Protein AF-A0A432JFJ3-F1 (afdb_monomer_lite)

Radius of gyration: 16.39 Å; chains: 1; bounding box: 33×39×33 Å

pLDDT: mean 89.22, std 13.05, range [41.94, 98.31]

Foldseek 3Di:
DDDDDPDPVPDDDQQDDDDDDPVQQDPVRDGDPVVVVVVVVNRCQSVCVVVLQHDNSCVVPVDHDDDDD

Structure (mmCIF, N/CA/C/O backbone):
data_AF-A0A432JFJ3-F1
#
_entry.id   AF-A0A432JFJ3-F1
#
loop_
_atom_site.group_PDB
_atom_site.id
_atom_site.type_symbol
_atom_site.label_atom_id
_atom_site.label_alt_id
_atom_site.label_comp_id
_atom_site.label_asym_id
_atom_site.label_entity_id
_atom_site.label_seq_id
_atom_site.pdbx_PDB_ins_code
_atom_site.Cartn_x
_atom_site.Cartn_y
_atom_site.Cartn_z
_atom_site.occupancy
_atom_site.B_iso_or_equiv
_atom_site.auth_seq_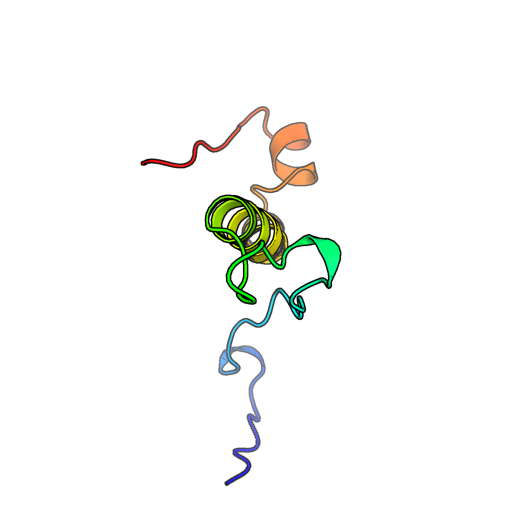id
_atom_site.auth_comp_id
_atom_site.auth_asym_id
_atom_site.auth_atom_id
_atom_site.pdbx_PDB_model_num
ATOM 1 N N . MET A 1 1 ? -4.149 -28.816 -8.826 1.00 41.94 1 MET A N 1
ATOM 2 C CA . MET A 1 1 ? -4.964 -29.528 -7.820 1.00 41.94 1 MET A CA 1
ATOM 3 C C . MET A 1 1 ? -5.946 -28.515 -7.270 1.00 41.94 1 MET A C 1
ATOM 5 O O . MET A 1 1 ? -5.514 -27.597 -6.592 1.00 41.94 1 MET A O 1
ATOM 9 N N . THR A 1 2 ? -7.213 -28.601 -7.667 1.00 43.09 2 THR A N 1
ATOM 10 C CA . THR A 1 2 ? -8.239 -27.617 -7.297 1.00 43.09 2 THR A CA 1
ATOM 11 C C . THR A 1 2 ? -8.927 -28.106 -6.032 1.00 43.09 2 THR A C 1
ATOM 13 O O . THR A 1 2 ? -9.739 -29.026 -6.087 1.00 43.09 2 THR A O 1
ATOM 16 N N . THR A 1 3 ? -8.546 -27.552 -4.885 1.00 54.50 3 THR A N 1
ATOM 17 C CA . THR A 1 3 ? -9.212 -27.831 -3.611 1.00 54.50 3 THR A CA 1
ATOM 18 C C . THR A 1 3 ? -10.541 -27.087 -3.606 1.00 54.50 3 THR A C 1
ATOM 20 O O . THR A 1 3 ? -10.570 -25.861 -3.577 1.00 54.50 3 THR A O 1
ATOM 23 N N . THR A 1 4 ? -11.651 -27.818 -3.675 1.00 56.56 4 THR A N 1
ATOM 24 C CA . THR A 1 4 ? -12.983 -27.254 -3.446 1.00 56.56 4 THR A CA 1
ATOM 25 C C . THR A 1 4 ? -13.089 -26.888 -1.967 1.00 56.56 4 THR A C 1
ATOM 27 O O . THR A 1 4 ? -13.166 -27.771 -1.116 1.00 56.56 4 THR A O 1
ATOM 30 N N . VAL A 1 5 ? -13.031 -25.594 -1.652 1.00 60.31 5 VAL A N 1
ATOM 31 C CA . VAL A 1 5 ? -13.282 -25.090 -0.298 1.00 60.31 5 VAL A CA 1
ATOM 32 C C . VAL A 1 5 ? -14.798 -25.039 -0.088 1.00 60.31 5 VAL A C 1
ATOM 34 O O . VAL A 1 5 ? -15.496 -24.275 -0.747 1.00 60.31 5 VAL A O 1
ATOM 37 N N . THR A 1 6 ? -15.310 -25.901 0.792 1.00 65.12 6 THR A N 1
ATOM 38 C CA . THR A 1 6 ? -16.751 -26.061 1.091 1.00 65.12 6 THR A CA 1
ATOM 39 C C . THR A 1 6 ? -17.225 -25.150 2.237 1.00 65.12 6 THR A C 1
ATOM 41 O O . THR A 1 6 ? -18.416 -25.093 2.527 1.00 65.12 6 THR A O 1
ATOM 44 N N . ASP A 1 7 ? -16.310 -24.414 2.875 1.00 68.44 7 ASP A N 1
ATOM 45 C CA . ASP A 1 7 ? -16.595 -23.445 3.937 1.00 68.44 7 ASP A CA 1
ATOM 46 C C . ASP A 1 7 ? -15.906 -22.107 3.608 1.00 68.44 7 ASP A C 1
ATOM 48 O O . ASP A 1 7 ? -14.674 -22.057 3.605 1.00 68.44 7 ASP A O 1
ATOM 52 N N . PRO A 1 8 ? -16.649 -21.019 3.328 1.00 65.06 8 PRO A N 1
ATOM 53 C CA . PRO A 1 8 ? -16.056 -19.724 2.994 1.00 65.06 8 PRO A CA 1
ATOM 54 C C . PRO A 1 8 ? -15.185 -19.148 4.123 1.00 65.06 8 PRO A C 1
ATOM 56 O O . PRO A 1 8 ? -14.331 -18.315 3.844 1.00 65.06 8 PRO A O 1
ATOM 59 N N . SER A 1 9 ? -15.329 -19.617 5.370 1.00 76.50 9 SER A N 1
ATOM 60 C CA . SER A 1 9 ? -14.445 -19.236 6.482 1.00 76.50 9 SER A CA 1
ATOM 61 C C . SER A 1 9 ? -13.061 -19.901 6.438 1.00 76.50 9 SER A C 1
ATOM 63 O O . SER A 1 9 ? -12.166 -19.507 7.182 1.00 76.50 9 SER A O 1
ATOM 65 N N . GLN A 1 10 ? -12.877 -20.910 5.581 1.00 81.25 10 GLN A N 1
ATOM 66 C CA . GLN A 1 10 ? -11.614 -21.629 5.376 1.00 81.25 10 GLN A CA 1
ATOM 67 C C . GLN A 1 10 ? -10.907 -21.225 4.071 1.00 81.25 10 GLN A C 1
ATOM 69 O O . GLN A 1 10 ? -9.831 -21.744 3.769 1.00 81.25 10 GLN A O 1
ATOM 74 N N . ALA A 1 11 ? -11.505 -20.333 3.276 1.00 82.12 11 ALA A N 1
ATOM 75 C CA . ALA A 1 11 ? -10.868 -19.800 2.079 1.00 82.12 11 ALA A CA 1
ATOM 76 C C . ALA A 1 11 ? -9.816 -18.737 2.457 1.00 82.12 11 ALA A C 1
ATOM 78 O O . ALA A 1 11 ? -9.985 -18.042 3.462 1.00 82.12 11 ALA A O 1
ATOM 79 N N . PRO A 1 12 ? -8.735 -18.583 1.671 1.00 85.88 12 PRO A N 1
ATOM 80 C CA . PRO A 1 12 ? -7.828 -17.451 1.819 1.00 85.88 12 PRO A CA 1
ATOM 81 C C . PRO A 1 12 ? -8.578 -16.117 1.734 1.00 85.88 12 PRO A C 1
ATOM 83 O O . PRO A 1 12 ? -9.516 -15.970 0.951 1.00 85.88 12 PRO A O 1
ATOM 86 N N . LEU A 1 13 ? -8.142 -15.138 2.529 1.00 87.38 13 LEU A N 1
ATOM 87 C CA . LEU A 1 13 ? -8.621 -13.767 2.399 1.00 87.38 13 LEU A CA 1
ATOM 88 C C . LEU A 1 13 ? -7.988 -13.138 1.156 1.00 87.38 13 LEU A C 1
ATOM 90 O O . LEU A 1 13 ? -6.772 -12.952 1.098 1.00 87.38 13 LEU A O 1
ATOM 94 N N . GLU A 1 14 ? -8.822 -12.813 0.174 1.00 89.62 14 GLU A N 1
ATOM 95 C CA .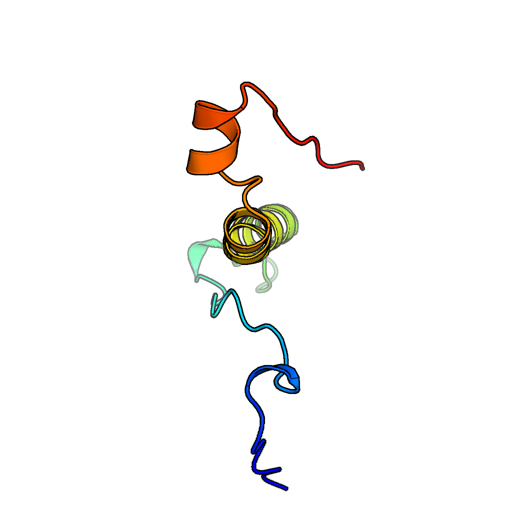 GLU A 1 14 ? -8.423 -12.172 -1.076 1.00 89.62 14 GLU A CA 1
ATOM 96 C C . GLU A 1 14 ? -9.086 -10.794 -1.155 1.00 89.62 14 GLU A C 1
ATOM 98 O O . GLU A 1 14 ? -10.297 -10.682 -1.330 1.00 89.62 14 GLU A O 1
ATOM 103 N N . PHE A 1 15 ? -8.287 -9.741 -0.977 1.00 90.31 15 PHE A N 1
ATOM 104 C CA . PHE A 1 15 ? -8.774 -8.360 -0.869 1.00 90.31 15 PHE A CA 1
ATOM 105 C C . PHE A 1 15 ? -8.304 -7.436 -1.998 1.00 90.31 15 PHE A C 1
ATOM 107 O O . PHE A 1 15 ? -8.755 -6.298 -2.074 1.00 90.31 15 PHE A O 1
ATOM 114 N N . SER A 1 16 ? -7.397 -7.898 -2.861 1.00 89.75 16 SER A N 1
ATOM 115 C CA . SER A 1 16 ? -6.798 -7.085 -3.922 1.00 89.75 16 SER A CA 1
ATOM 116 C C . SER A 1 16 ? -6.352 -7.965 -5.091 1.00 89.75 16 SER A C 1
ATOM 118 O O . SER A 1 16 ? -5.664 -8.963 -4.885 1.00 89.75 16 SER A O 1
ATOM 120 N N . ASP A 1 17 ? -6.676 -7.549 -6.315 1.00 90.94 17 ASP A N 1
ATOM 121 C CA . ASP A 1 17 ? -6.328 -8.186 -7.595 1.00 90.94 17 ASP A CA 1
ATOM 122 C C . ASP A 1 17 ? -5.487 -7.263 -8.506 1.00 90.94 17 ASP A C 1
ATOM 124 O O . ASP A 1 17 ? -5.536 -7.331 -9.737 1.00 90.94 17 ASP A O 1
ATOM 128 N N . GLN A 1 18 ? -4.686 -6.393 -7.883 1.00 93.25 18 GLN A N 1
ATOM 129 C CA . GLN A 1 18 ? -3.846 -5.402 -8.555 1.00 93.25 18 GLN A CA 1
ATOM 130 C C . GLN A 1 18 ? -2.860 -5.999 -9.573 1.00 93.25 18 GLN A C 1
ATOM 132 O O . GLN A 1 18 ? -2.329 -7.100 -9.416 1.00 93.25 18 GLN A O 1
ATOM 137 N N . GLN A 1 19 ? -2.552 -5.202 -10.599 1.00 95.94 19 GLN A N 1
ATOM 138 C CA . GLN A 1 19 ? -1.580 -5.517 -11.644 1.00 95.94 19 GLN A CA 1
ATOM 139 C C . GLN A 1 19 ? -0.524 -4.416 -11.738 1.00 95.94 19 GLN A C 1
ATOM 141 O O . GLN A 1 19 ? -0.802 -3.251 -11.458 1.00 95.94 19 GLN A O 1
ATOM 146 N N . VAL A 1 20 ? 0.688 -4.780 -12.163 1.00 96.56 20 VAL A N 1
ATOM 147 C CA . VAL A 1 20 ? 1.765 -3.809 -12.387 1.00 96.56 20 VAL A CA 1
ATOM 148 C C . VAL A 1 20 ? 1.422 -2.950 -13.599 1.00 96.56 20 VAL A C 1
ATOM 150 O O . VAL A 1 20 ? 1.306 -3.461 -14.715 1.00 96.56 20 VAL A O 1
ATOM 153 N N . LEU A 1 21 ? 1.277 -1.646 -13.377 1.00 97.44 21 LEU A N 1
ATOM 154 C CA . LEU A 1 21 ? 0.952 -0.705 -14.441 1.00 97.44 21 LEU A CA 1
ATOM 155 C C . LEU A 1 21 ? 2.201 -0.342 -15.270 1.00 97.44 21 LEU A C 1
ATOM 157 O O . LEU A 1 21 ? 3.301 -0.280 -14.712 1.00 97.44 21 LEU A O 1
ATOM 161 N N . PRO A 1 22 ? 2.076 -0.081 -16.587 1.00 98.00 22 PRO A N 1
ATOM 162 C CA . PRO A 1 22 ? 3.212 0.298 -17.431 1.00 98.00 22 PRO A CA 1
ATOM 163 C C . PRO A 1 22 ? 3.983 1.521 -16.921 1.00 98.00 22 PRO A C 1
ATOM 165 O O . PRO A 1 22 ? 5.207 1.558 -17.005 1.00 98.00 22 PRO A O 1
ATOM 168 N N . GLU A 1 23 ? 3.287 2.503 -16.353 1.00 98.06 23 GLU A N 1
ATOM 169 C CA . GLU A 1 23 ? 3.869 3.705 -15.750 1.00 98.06 23 GLU A CA 1
ATOM 170 C C . GLU A 1 23 ? 4.685 3.426 -14.483 1.00 98.06 23 GLU A C 1
ATOM 172 O O . GLU A 1 23 ? 5.458 4.281 -14.055 1.00 98.06 23 GLU A O 1
ATOM 177 N N . TRP A 1 24 ? 4.538 2.244 -13.881 1.00 98.19 24 TRP A N 1
ATOM 178 C CA . TRP A 1 24 ? 5.321 1.852 -12.714 1.00 98.19 24 TRP A CA 1
ATOM 179 C C . TRP A 1 24 ? 6.691 1.294 -13.083 1.00 98.19 24 TRP A C 1
ATOM 181 O O . TRP A 1 24 ? 7.539 1.121 -12.206 1.00 98.19 24 TRP A O 1
ATOM 191 N N . ILE A 1 25 ? 6.913 1.002 -14.365 1.00 98.31 25 ILE A N 1
ATOM 192 C CA . ILE A 1 25 ? 8.159 0.438 -14.866 1.00 98.31 25 ILE A CA 1
ATOM 193 C C . ILE A 1 25 ? 9.192 1.550 -15.032 1.00 98.31 25 ILE A C 1
ATOM 195 O O . ILE A 1 25 ? 8.980 2.531 -15.744 1.00 98.31 25 ILE A O 1
ATOM 199 N N . ASP A 1 26 ? 10.326 1.391 -14.358 1.00 97.88 26 ASP A N 1
ATOM 200 C CA . ASP A 1 26 ? 11.431 2.333 -14.423 1.00 97.88 26 ASP A CA 1
ATOM 201 C C . ASP A 1 26 ? 12.330 2.100 -15.651 1.00 97.88 26 ASP A C 1
ATOM 203 O O . ASP A 1 26 ? 12.123 1.198 -16.466 1.00 97.88 26 ASP A O 1
ATOM 207 N N . PHE A 1 27 ? 13.377 2.920 -15.775 1.00 96.69 27 PHE A N 1
ATOM 208 C CA . PHE A 1 27 ? 14.369 2.800 -16.847 1.00 96.69 27 PHE A CA 1
ATOM 209 C C . PHE A 1 27 ? 15.066 1.427 -16.897 1.00 96.69 27 PHE A C 1
ATOM 211 O O . PHE A 1 27 ? 15.542 1.022 -17.956 1.00 96.69 27 PHE A O 1
ATOM 218 N N . ASN A 1 28 ? 15.124 0.697 -15.782 1.00 97.25 28 ASN A N 1
ATOM 219 C CA . ASN A 1 28 ? 15.749 -0.621 -15.721 1.00 97.25 28 ASN A CA 1
ATOM 220 C C . ASN A 1 28 ? 14.830 -1.725 -16.268 1.00 97.25 28 ASN A C 1
ATOM 222 O O . ASN A 1 28 ? 15.280 -2.851 -16.459 1.00 97.25 28 ASN A O 1
ATOM 226 N N . GLY A 1 29 ? 13.563 -1.412 -16.556 1.00 97.50 29 GLY A N 1
ATOM 227 C CA . GLY A 1 29 ? 12.598 -2.367 -17.094 1.00 97.50 29 GLY A CA 1
ATOM 228 C C . GLY A 1 29 ? 11.896 -3.197 -16.022 1.00 97.50 29 GLY A C 1
ATOM 229 O O . GLY A 1 29 ? 11.304 -4.227 -16.343 1.00 97.50 29 GLY A O 1
ATOM 230 N N . HIS A 1 30 ? 11.937 -2.765 -14.760 1.00 97.88 30 HIS A N 1
ATOM 231 C CA . HIS A 1 30 ? 11.179 -3.375 -13.668 1.00 97.88 30 HIS A CA 1
ATOM 232 C C . HIS A 1 30 ? 10.418 -2.316 -12.870 1.00 97.88 30 HIS A C 1
ATOM 234 O O . HIS A 1 30 ? 10.633 -1.117 -13.018 1.00 97.88 30 HIS A O 1
ATOM 240 N N . MET A 1 31 ? 9.494 -2.770 -12.027 1.00 98.19 31 MET A N 1
ATOM 241 C CA . MET A 1 31 ? 8.693 -1.883 -11.190 1.00 98.19 31 MET A CA 1
ATOM 242 C C . MET A 1 31 ? 9.588 -1.052 -10.258 1.00 98.19 31 MET A C 1
ATOM 244 O O . MET A 1 31 ? 10.436 -1.602 -9.552 1.00 98.19 31 MET A O 1
ATOM 248 N N . ASN A 1 32 ? 9.401 0.268 -10.256 1.00 98.00 32 ASN A N 1
ATOM 249 C CA . ASN A 1 32 ? 10.122 1.174 -9.370 1.00 98.00 32 ASN A CA 1
ATOM 250 C C . ASN A 1 32 ? 9.766 0.884 -7.904 1.00 98.00 32 ASN A C 1
ATOM 252 O O . ASN A 1 32 ? 8.599 0.665 -7.575 1.00 98.00 32 ASN A O 1
ATOM 256 N N . VAL A 1 33 ? 10.756 0.962 -7.010 1.00 96.00 33 VAL A N 1
ATOM 257 C CA . VAL A 1 33 ? 10.583 0.701 -5.570 1.00 96.00 33 VAL A CA 1
ATOM 258 C C . VAL A 1 33 ? 9.486 1.556 -4.920 1.00 96.00 33 VAL A C 1
ATOM 260 O O . VAL A 1 33 ? 8.763 1.059 -4.061 1.00 96.00 33 VAL A O 1
ATOM 263 N N . ALA A 1 34 ? 9.295 2.804 -5.361 1.00 96.44 34 ALA A N 1
ATOM 264 C CA . ALA A 1 34 ? 8.256 3.679 -4.819 1.00 96.44 34 ALA A CA 1
ATOM 265 C C . ALA A 1 34 ? 6.842 3.126 -5.066 1.00 96.44 34 ALA A C 1
ATOM 267 O O . ALA A 1 34 ? 5.968 3.255 -4.210 1.00 96.44 34 ALA A O 1
ATOM 268 N N . TYR A 1 35 ? 6.621 2.450 -6.198 1.00 97.75 35 TYR A N 1
ATOM 269 C CA . TYR A 1 35 ? 5.315 1.876 -6.515 1.00 97.75 35 TYR A CA 1
ATOM 270 C C . TYR A 1 35 ? 5.027 0.584 -5.753 1.00 97.75 35 TYR A C 1
ATOM 272 O O . TYR A 1 35 ? 3.865 0.213 -5.648 1.00 97.75 35 TYR A O 1
ATOM 280 N N . TYR A 1 36 ? 6.029 -0.082 -5.165 1.00 95.69 36 TYR A N 1
ATOM 281 C CA . TYR A 1 36 ? 5.751 -1.201 -4.258 1.00 95.69 36 TYR A CA 1
ATOM 282 C C . TYR A 1 36 ? 5.030 -0.713 -3.009 1.00 95.69 36 TYR A C 1
ATOM 284 O O . TYR A 1 36 ? 4.043 -1.320 -2.611 1.00 95.69 36 TYR A O 1
ATOM 292 N N . VAL A 1 37 ? 5.479 0.405 -2.430 1.00 95.06 37 VAL A N 1
ATOM 293 C CA . VAL A 1 37 ? 4.817 1.009 -1.266 1.00 95.06 37 VAL A CA 1
ATOM 294 C C . VAL A 1 37 ? 3.367 1.350 -1.607 1.00 95.06 37 VAL A C 1
ATOM 296 O O . VAL A 1 37 ? 2.470 0.9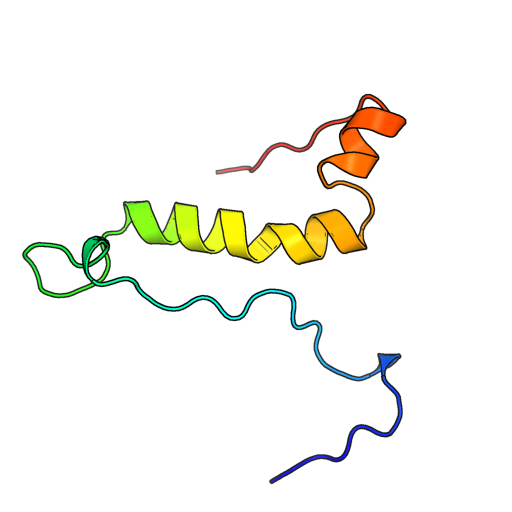69 -0.869 1.00 95.06 37 VAL A O 1
ATOM 299 N N . MET A 1 38 ? 3.131 1.965 -2.768 1.00 95.62 38 MET A N 1
ATOM 300 C CA . MET A 1 38 ? 1.780 2.271 -3.252 1.00 95.62 38 MET A CA 1
ATOM 301 C C . MET A 1 38 ? 0.928 1.013 -3.481 1.00 95.62 38 MET A C 1
ATOM 303 O O . MET A 1 38 ? -0.227 0.972 -3.075 1.00 95.62 38 MET A O 1
ATOM 307 N N . ALA A 1 39 ? 1.484 -0.029 -4.102 1.00 95.81 39 ALA A N 1
ATOM 308 C CA . ALA A 1 39 ? 0.760 -1.275 -4.338 1.00 95.81 39 ALA A CA 1
ATOM 309 C C . ALA A 1 39 ? 0.381 -1.980 -3.025 1.00 95.81 39 ALA A C 1
ATOM 311 O O . ALA A 1 39 ? -0.711 -2.539 -2.923 1.00 95.81 39 ALA A O 1
ATOM 312 N N . PHE A 1 40 ? 1.255 -1.941 -2.013 1.00 93.62 40 PHE A N 1
ATOM 313 C CA . PHE A 1 40 ? 0.951 -2.473 -0.683 1.00 93.62 40 PHE A CA 1
ATOM 314 C C . PHE A 1 40 ? -0.078 -1.627 0.070 1.00 93.62 40 PHE A C 1
ATOM 316 O O . PHE A 1 40 ? -0.945 -2.207 0.718 1.00 93.62 40 PHE A O 1
ATOM 323 N N . ASP A 1 41 ? -0.016 -0.300 -0.050 1.00 93.88 41 ASP A N 1
ATOM 324 C CA . ASP A 1 41 ? -0.995 0.625 0.532 1.00 93.88 41 ASP A CA 1
ATOM 325 C C . ASP A 1 41 ? -2.404 0.339 -0.013 1.00 93.88 41 ASP A C 1
ATOM 327 O O . ASP A 1 41 ? -3.307 -0.012 0.739 1.00 93.88 41 ASP A O 1
ATOM 331 N N . HIS A 1 42 ? -2.562 0.283 -1.337 1.00 94.38 42 HIS A N 1
ATOM 332 C CA . HIS A 1 42 ? -3.829 -0.132 -1.951 1.00 94.38 42 HIS A CA 1
ATOM 333 C C . HIS A 1 42 ? -4.210 -1.583 -1.608 1.00 94.38 42 HIS A C 1
ATOM 335 O O . HIS A 1 42 ? -5.382 -1.933 -1.495 1.00 94.38 42 HIS A O 1
ATOM 341 N N . GLY A 1 43 ? -3.219 -2.469 -1.468 1.00 93.75 43 GLY A N 1
ATOM 342 C CA . GLY A 1 43 ? -3.446 -3.889 -1.207 1.00 93.75 43 GLY A CA 1
ATOM 343 C C . GLY A 1 43 ? -4.038 -4.162 0.175 1.00 93.75 43 GLY A C 1
ATOM 344 O O . GLY A 1 43 ? -4.728 -5.168 0.355 1.00 93.75 43 GLY A O 1
ATOM 345 N N . VAL A 1 44 ? -3.789 -3.277 1.144 1.00 93.44 44 VAL A N 1
ATOM 346 C CA . VAL A 1 44 ? -4.290 -3.415 2.515 1.00 93.44 44 VAL A CA 1
ATOM 347 C C . VAL A 1 44 ? -5.670 -2.773 2.714 1.00 93.44 44 VAL A C 1
ATOM 349 O O . VAL A 1 44 ? -6.345 -3.113 3.685 1.00 93.44 44 V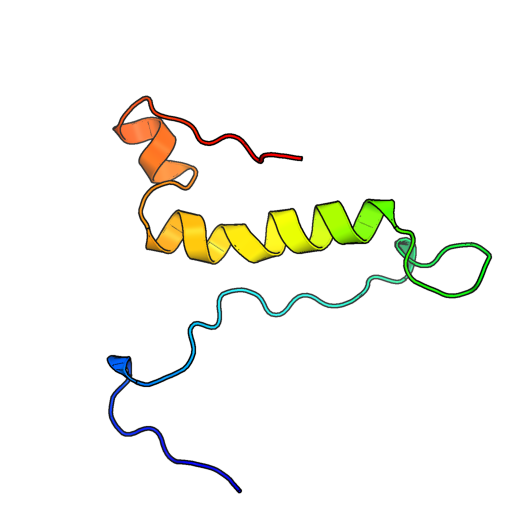AL A O 1
ATOM 352 N N . ASP A 1 45 ? -6.152 -1.950 1.776 1.00 93.00 45 ASP A N 1
ATOM 353 C CA . ASP A 1 45 ? -7.454 -1.262 1.861 1.00 93.00 45 ASP A CA 1
ATOM 354 C C . ASP A 1 45 ? -8.638 -2.212 2.085 1.00 93.00 45 ASP A C 1
ATOM 356 O O . ASP A 1 45 ? -9.536 -1.941 2.889 1.00 93.00 45 ASP A O 1
ATOM 360 N N . GLY A 1 46 ? -8.657 -3.358 1.399 1.00 92.88 46 GLY A N 1
ATOM 361 C CA . GLY A 1 46 ? -9.734 -4.331 1.583 1.00 92.88 46 GLY A CA 1
ATOM 362 C C . GLY A 1 46 ? -9.689 -5.000 2.962 1.00 92.88 46 GLY A C 1
ATOM 363 O O . GLY A 1 46 ? -10.738 -5.236 3.563 1.00 92.88 46 GLY A O 1
ATOM 364 N N . LEU A 1 47 ? -8.492 -5.220 3.520 1.00 93.19 47 LEU A N 1
ATOM 365 C CA . LEU A 1 47 ? -8.333 -5.744 4.879 1.00 93.19 47 LEU A CA 1
ATOM 366 C C . LEU A 1 47 ? -8.747 -4.709 5.933 1.00 93.19 47 LEU A C 1
ATOM 368 O O . LEU A 1 47 ? -9.451 -5.059 6.881 1.00 93.19 47 LEU A O 1
ATOM 372 N N . THR A 1 48 ? -8.333 -3.448 5.794 1.00 94.94 48 THR A N 1
ATOM 373 C CA . THR A 1 48 ? -8.710 -2.386 6.744 1.00 94.94 48 THR A CA 1
ATOM 374 C C . THR A 1 48 ? -10.212 -2.136 6.718 1.00 94.94 48 THR A C 1
ATOM 376 O O . THR A 1 48 ? -10.824 -1.990 7.776 1.00 94.94 48 THR A O 1
ATOM 379 N N . SER A 1 49 ? -10.831 -2.181 5.539 1.00 93.50 49 SER A N 1
ATOM 380 C CA . SER A 1 49 ? -12.286 -2.114 5.386 1.00 93.50 49 SER A CA 1
ATOM 381 C C . SER A 1 49 ? -12.980 -3.310 6.044 1.00 93.50 49 SER A C 1
ATOM 383 O O . SER A 1 49 ? -13.926 -3.122 6.803 1.00 93.50 49 SER A O 1
ATOM 385 N N . TYR A 1 50 ? -12.478 -4.534 5.840 1.00 93.12 50 TYR A N 1
ATOM 386 C CA . TYR A 1 50 ? -13.014 -5.746 6.476 1.00 93.12 50 TYR A CA 1
ATOM 387 C C . TYR A 1 50 ? -12.940 -5.707 8.011 1.00 93.12 50 TYR A C 1
ATOM 389 O O . TYR A 1 50 ? -13.845 -6.183 8.693 1.00 93.12 50 TYR A O 1
ATOM 397 N N . LEU A 1 51 ? -11.872 -5.127 8.560 1.00 93.75 51 LEU A N 1
ATOM 398 C CA . LEU A 1 51 ? -11.684 -4.940 10.001 1.00 93.75 51 LEU A CA 1
ATOM 399 C C . LEU A 1 51 ? -12.406 -3.706 10.559 1.00 93.75 51 LEU A C 1
ATOM 401 O O . LEU A 1 51 ? -12.288 -3.435 11.753 1.00 93.75 51 LEU A O 1
ATOM 405 N N . ASP A 1 52 ? -13.138 -2.967 9.721 1.00 95.19 52 ASP A N 1
ATOM 406 C CA . ASP A 1 52 ? -13.866 -1.758 10.107 1.00 95.19 52 ASP A CA 1
ATOM 407 C C . ASP A 1 52 ? -12.926 -0.655 10.660 1.00 95.19 52 ASP A C 1
ATOM 409 O O . ASP A 1 52 ? -13.251 0.129 11.550 1.00 95.19 52 ASP A O 1
ATOM 413 N N . ILE A 1 53 ? -11.703 -0.591 10.132 1.00 95.69 53 ILE A N 1
ATOM 414 C CA . ILE A 1 53 ? -10.694 0.443 10.433 1.00 95.69 53 ILE A CA 1
ATOM 415 C C . ILE A 1 53 ? -10.274 1.227 9.181 1.00 95.69 53 ILE A C 1
ATOM 417 O O . ILE A 1 53 ? -9.340 2.021 9.239 1.00 95.69 53 ILE A O 1
ATOM 421 N N . GLY A 1 54 ? -10.956 0.999 8.055 1.00 94.19 54 GLY A N 1
ATOM 422 C CA . GLY A 1 54 ? -10.852 1.800 6.837 1.00 94.19 54 GLY A CA 1
ATOM 423 C C . GLY A 1 54 ? -11.650 3.113 6.921 1.00 94.19 54 GLY A C 1
ATOM 424 O O . GLY A 1 54 ? -12.098 3.495 8.006 1.00 94.19 54 GLY A O 1
ATOM 425 N N . PRO A 1 55 ? -11.871 3.805 5.788 1.00 93.38 55 PRO A N 1
ATOM 426 C CA .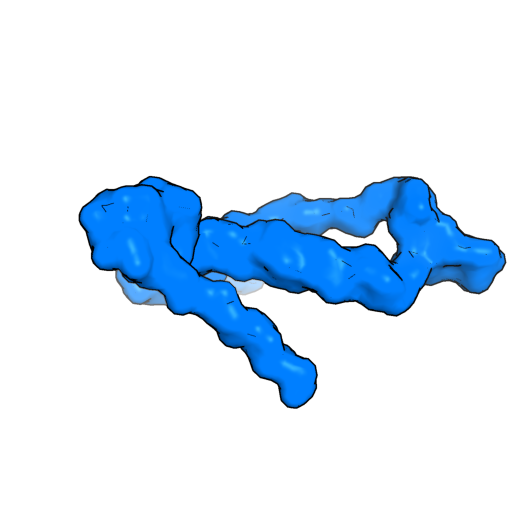 PRO A 1 55 ? -12.451 5.152 5.757 1.00 93.38 55 PRO A CA 1
ATOM 427 C C . PRO A 1 55 ? -13.769 5.311 6.533 1.00 93.38 55 PRO A C 1
ATOM 429 O O . PRO A 1 55 ? -13.890 6.225 7.347 1.00 93.38 55 PRO A O 1
ATOM 432 N N . GLU A 1 56 ? -14.725 4.395 6.343 1.00 94.06 56 GLU A N 1
ATOM 433 C CA . GLU A 1 56 ? -16.028 4.427 7.029 1.00 94.06 56 GLU A CA 1
ATOM 434 C C . GLU A 1 56 ? -15.881 4.270 8.551 1.00 94.06 56 GLU A C 1
ATOM 436 O O . GLU A 1 56 ? -16.497 4.993 9.343 1.00 94.06 56 GLU A O 1
ATOM 441 N N . GLY A 1 57 ? -15.009 3.353 8.972 1.00 95.19 57 GLY A N 1
ATOM 442 C CA . GLY A 1 57 ? -14.769 3.084 10.380 1.00 95.19 57 GLY A CA 1
ATOM 443 C C . GLY A 1 57 ? -14.015 4.204 11.092 1.00 95.19 57 GLY A C 1
ATOM 444 O O . GLY A 1 57 ? -14.314 4.521 12.246 1.00 95.19 57 GLY A O 1
ATOM 445 N N . ILE A 1 58 ? -13.075 4.836 10.389 1.00 95.81 58 ILE A N 1
ATOM 446 C CA . ILE A 1 58 ? -12.353 6.034 10.828 1.00 95.81 58 ILE A CA 1
ATOM 447 C C . ILE A 1 58 ? -13.329 7.185 11.070 1.00 95.81 58 ILE A C 1
ATOM 449 O O . ILE A 1 58 ? -13.310 7.780 12.150 1.00 95.81 58 ILE A O 1
ATOM 453 N N . GLU A 1 59 ? -14.209 7.468 10.107 1.00 96.25 59 GLU A N 1
ATOM 454 C CA . GLU A 1 59 ? -15.194 8.550 10.204 1.00 96.25 59 GLU A CA 1
ATOM 455 C C . GLU A 1 59 ? -16.173 8.319 11.363 1.00 96.25 59 GLU A C 1
ATOM 457 O O . GLU A 1 59 ? -16.443 9.229 12.148 1.00 96.25 59 GLU A O 1
ATOM 462 N N . THR A 1 60 ? -16.639 7.080 11.533 1.00 97.00 60 THR A N 1
ATOM 463 C CA . THR A 1 60 ? -17.623 6.725 12.565 1.00 97.00 60 THR A CA 1
ATOM 464 C C . THR A 1 60 ? -17.041 6.751 13.983 1.00 97.00 60 THR A C 1
ATOM 466 O O . THR A 1 60 ? -17.719 7.176 14.921 1.00 97.00 60 THR A O 1
ATOM 469 N N . ARG A 1 61 ? -15.798 6.285 14.176 1.00 95.19 61 ARG A N 1
ATOM 470 C CA . ARG A 1 61 ? -15.170 6.152 15.509 1.00 95.19 61 ARG A CA 1
ATOM 471 C C . ARG A 1 61 ? -14.235 7.299 15.886 1.00 95.19 61 ARG A C 1
ATOM 473 O O . ARG A 1 61 ? -13.843 7.383 17.049 1.00 95.19 61 ARG A O 1
ATOM 480 N N . GLY A 1 62 ? -13.867 8.167 14.944 1.00 95.81 62 GLY A N 1
ATOM 481 C CA . GLY A 1 62 ? -12.877 9.222 15.177 1.00 95.81 62 GLY A CA 1
ATOM 482 C C . GLY A 1 62 ? -11.477 8.670 15.473 1.00 95.81 62 GLY A C 1
ATOM 483 O O . GLY A 1 62 ? -10.738 9.248 16.269 1.00 95.81 62 GLY A O 1
ATOM 484 N N . THR A 1 63 ? -11.125 7.529 14.877 1.00 94.62 63 THR A N 1
ATOM 485 C CA . THR A 1 63 ? -9.830 6.841 15.041 1.00 94.62 63 THR A CA 1
ATOM 486 C C . THR A 1 63 ? -9.021 6.882 13.748 1.00 94.62 63 THR A C 1
ATOM 488 O O . THR A 1 63 ? -9.585 7.135 12.698 1.00 94.62 63 THR A O 1
ATOM 491 N N . SER A 1 64 ? -7.717 6.601 13.791 1.00 93.44 64 SER A N 1
ATOM 492 C CA . SER A 1 64 ? -6.887 6.439 12.586 1.00 93.44 64 SER A CA 1
ATOM 493 C C . SER A 1 64 ? -5.781 5.406 12.820 1.00 93.44 64 SER A C 1
ATOM 495 O O . SER A 1 64 ? -5.511 5.030 13.964 1.00 93.44 64 SER A O 1
ATOM 497 N N . THR A 1 65 ? -5.144 4.954 11.744 1.00 92.38 65 THR A N 1
ATOM 498 C CA . THR A 1 65 ? -4.026 4.004 11.748 1.00 92.38 65 THR A CA 1
ATOM 499 C C . THR A 1 65 ? -2.758 4.660 11.210 1.00 92.38 65 THR A C 1
ATOM 501 O O . THR A 1 65 ? -2.821 5.546 10.363 1.00 92.38 65 THR A O 1
ATOM 504 N N . PHE A 1 66 ? -1.598 4.197 11.674 1.00 92.06 66 PHE A N 1
ATOM 505 C CA . PHE A 1 66 ? -0.296 4.603 11.148 1.00 92.06 66 PHE A CA 1
ATOM 506 C C . PHE A 1 66 ? 0.482 3.373 10.698 1.00 92.06 66 PHE A C 1
ATOM 508 O O . PHE A 1 66 ? 0.533 2.373 11.418 1.00 92.06 66 PHE A O 1
ATOM 515 N N . THR A 1 67 ? 1.113 3.473 9.533 1.00 90.69 67 THR A N 1
ATOM 516 C CA . THR A 1 67 ? 2.083 2.485 9.058 1.00 90.69 67 THR A CA 1
ATOM 517 C C . THR A 1 67 ? 3.414 2.725 9.764 1.00 90.69 67 THR A C 1
ATOM 519 O O . THR A 1 67 ? 3.874 3.863 9.856 1.00 90.69 67 THR A O 1
ATOM 522 N N . LEU A 1 68 ? 4.015 1.659 10.288 1.00 91.00 68 LEU A N 1
ATOM 523 C CA . LEU A 1 68 ? 5.369 1.692 10.838 1.00 91.00 68 LEU A CA 1
ATOM 524 C C . LEU A 1 68 ? 6.380 1.431 9.716 1.00 91.00 68 LEU A C 1
ATOM 526 O O . LEU A 1 68 ? 6.101 0.625 8.828 1.00 91.00 68 LEU A O 1
ATOM 530 N N . GLU A 1 69 ? 7.533 2.099 9.780 1.00 70.69 69 GLU A N 1
ATOM 531 C CA . GLU A 1 69 ? 8.711 1.792 8.952 1.00 70.69 69 GLU A CA 1
ATOM 532 C C . GLU A 1 69 ? 9.603 0.713 9.581 1.00 70.69 69 GLU A C 1
ATOM 534 O O . GLU A 1 69 ? 9.708 0.676 10.832 1.00 70.69 69 GLU A O 1
#

Secondary structure (DSSP, 8-state):
-----S-GGGS----------GGGB-TTSSB-HHHHHHHHHHHHHHHHHHTT-SHHHHHHHT-------

Sequence (69 aa):
MTTTVTDPSQAPLEFSDQQVLPEWIDFNGHMNVAYYVMAFDHGVDGLTSYLDIGPEGIETRGT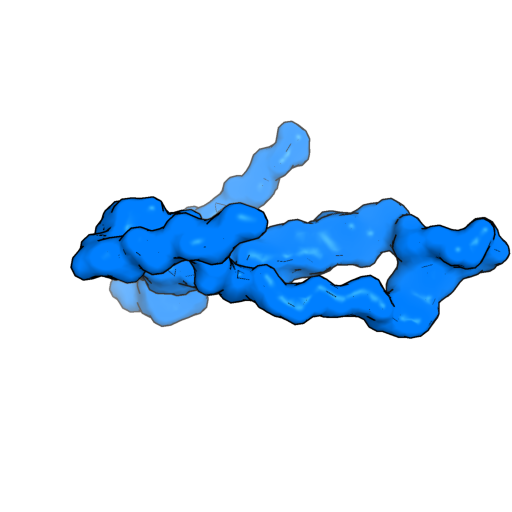STFTLE